Protein AF-A0A8S0S4N7-F1 (afdb_monomer_lite)

Structure (mmCIF, N/CA/C/O backbone):
data_AF-A0A8S0S4N7-F1
#
_entry.id   AF-A0A8S0S4N7-F1
#
loop_
_atom_site.group_PDB
_atom_site.id
_atom_site.type_symbol
_atom_site.label_atom_id
_atom_site.label_alt_id
_atom_site.label_comp_id
_atom_site.label_asym_id
_atom_site.label_entity_id
_atom_site.label_seq_id
_atom_site.pdbx_PDB_ins_code
_atom_site.Cartn_x
_atom_site.Cartn_y
_atom_site.Cartn_z
_atom_site.occupancy
_atom_site.B_iso_or_equiv
_atom_site.auth_seq_id
_atom_site.auth_comp_id
_atom_site.auth_asym_id
_atom_site.auth_atom_id
_atom_site.pdbx_PDB_model_num
ATOM 1 N N . MET A 1 1 ? -12.344 -18.007 -0.922 1.00 34.38 1 MET A N 1
ATOM 2 C CA . MET A 1 1 ? -11.172 -18.911 -0.906 1.00 34.38 1 MET A CA 1
ATOM 3 C C . MET A 1 1 ? -10.014 -18.093 -0.380 1.00 34.38 1 MET A C 1
ATOM 5 O O . MET A 1 1 ? -9.249 -17.516 -1.137 1.00 34.38 1 MET A O 1
ATOM 9 N N . GLU A 1 2 ? -10.026 -17.959 0.938 1.00 41.19 2 GLU A N 1
ATOM 10 C CA . GLU A 1 2 ? -9.124 -17.162 1.759 1.00 41.19 2 GLU A CA 1
ATOM 11 C C . GLU A 1 2 ? -8.079 -18.118 2.315 1.00 41.19 2 GLU A C 1
ATOM 13 O O . GLU A 1 2 ? -8.466 -19.128 2.896 1.00 41.19 2 GLU A O 1
ATOM 18 N N . GLN A 1 3 ? -6.795 -17.846 2.093 1.00 40.72 3 GLN A N 1
ATOM 19 C CA . GLN A 1 3 ? -5.666 -18.427 2.833 1.00 40.72 3 GLN A CA 1
ATOM 20 C C . GLN A 1 3 ? -4.375 -17.888 2.211 1.00 40.72 3 GLN A C 1
ATOM 22 O O . GLN A 1 3 ? -3.713 -18.590 1.451 1.00 40.72 3 GLN A O 1
ATOM 27 N N . GLN A 1 4 ? -4.025 -16.624 2.472 1.00 37.53 4 GLN A N 1
ATOM 28 C CA . GLN A 1 4 ? -2.649 -16.174 2.211 1.00 37.53 4 GLN A CA 1
ATOM 29 C C . GLN A 1 4 ? -2.152 -14.967 3.013 1.00 37.53 4 GLN A C 1
ATOM 31 O O . GLN A 1 4 ? -1.003 -14.579 2.839 1.00 37.53 4 GLN A O 1
ATOM 36 N N . ILE A 1 5 ? -2.922 -14.438 3.968 1.00 43.25 5 ILE A N 1
ATOM 37 C CA . ILE A 1 5 ? -2.406 -13.411 4.883 1.00 43.25 5 ILE A CA 1
ATOM 38 C C . ILE A 1 5 ? -1.645 -14.122 6.011 1.00 43.25 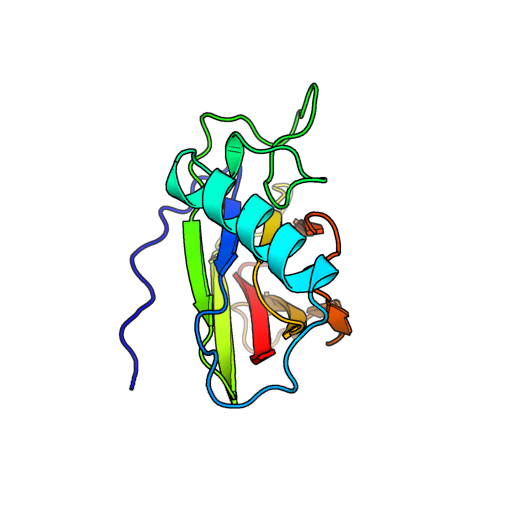5 ILE A C 1
ATOM 40 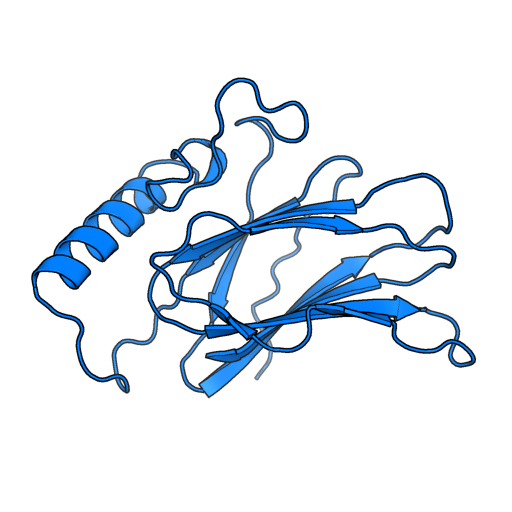O O . ILE A 1 5 ? -2.157 -14.362 7.104 1.00 43.25 5 ILE A O 1
ATOM 44 N N . GLN A 1 6 ? -0.424 -14.562 5.697 1.00 41.16 6 GLN A N 1
ATOM 45 C CA . GLN A 1 6 ? 0.568 -14.930 6.702 1.00 41.16 6 GLN A CA 1
ATOM 46 C C . GLN A 1 6 ? 0.771 -13.719 7.621 1.00 41.16 6 GLN A C 1
ATOM 48 O O . GLN A 1 6 ? 0.871 -12.596 7.140 1.00 41.16 6 GLN A O 1
ATOM 53 N N . LYS A 1 7 ? 0.792 -13.954 8.938 1.00 41.03 7 LYS A N 1
ATOM 54 C CA . LYS A 1 7 ? 1.059 -12.955 9.984 1.00 41.03 7 LYS A CA 1
ATOM 55 C C . LYS A 1 7 ? 2.227 -12.038 9.591 1.00 41.03 7 LYS A C 1
ATOM 57 O O . LYS A 1 7 ? 3.379 -12.443 9.726 1.00 41.03 7 LYS A O 1
ATOM 62 N N . LEU A 1 8 ? 1.928 -10.812 9.166 1.00 51.84 8 LEU A N 1
ATOM 63 C CA . LEU A 1 8 ? 2.902 -9.728 9.178 1.00 51.84 8 LEU A CA 1
ATOM 64 C C . LEU A 1 8 ? 3.084 -9.283 10.639 1.00 51.84 8 LEU A C 1
ATOM 66 O O . LEU A 1 8 ? 2.103 -9.013 11.334 1.00 51.84 8 LEU A O 1
ATOM 70 N N . ASP A 1 9 ? 4.325 -9.251 11.125 1.00 44.69 9 ASP A N 1
ATOM 71 C CA . ASP A 1 9 ? 4.654 -8.743 12.462 1.00 44.69 9 ASP A CA 1
ATOM 72 C C . ASP A 1 9 ? 4.789 -7.214 12.397 1.00 44.69 9 ASP A C 1
ATOM 74 O O . ASP A 1 9 ? 5.817 -6.671 11.989 1.00 44.69 9 ASP A O 1
ATOM 78 N N . PHE A 1 10 ? 3.706 -6.510 12.729 1.00 50.91 10 PHE A N 1
ATOM 79 C CA . PHE A 1 10 ? 3.624 -5.054 12.631 1.00 50.91 10 PHE A CA 1
ATOM 80 C C . PHE A 1 10 ? 4.348 -4.386 13.806 1.00 50.91 10 PHE A C 1
ATOM 82 O O . PHE A 1 10 ? 3.771 -4.154 14.872 1.00 50.91 10 PHE A O 1
ATOM 89 N N . LYS A 1 11 ? 5.627 -4.043 13.619 1.00 48.66 11 LYS A N 1
ATOM 90 C CA . LYS A 1 11 ? 6.381 -3.268 14.612 1.00 48.66 11 LYS A CA 1
ATOM 91 C C . LYS A 1 11 ? 6.109 -1.761 14.489 1.00 48.66 11 LYS A C 1
ATOM 93 O O . LYS A 1 11 ? 5.905 -1.255 13.390 1.00 48.66 11 LYS A O 1
ATOM 98 N N . PRO A 1 12 ? 6.188 -1.003 15.601 1.00 38.69 12 PRO A N 1
ATOM 99 C CA . PRO A 1 12 ? 5.969 0.447 15.675 1.00 38.69 12 PRO A CA 1
ATOM 100 C C . PRO A 1 12 ? 6.737 1.390 14.732 1.00 38.69 12 PRO A C 1
ATOM 102 O O . PRO A 1 12 ? 6.563 2.594 14.910 1.00 38.69 12 PRO A O 1
ATOM 105 N N . ARG A 1 13 ? 7.633 0.912 13.859 1.00 38.16 13 ARG A N 1
ATOM 106 C CA . ARG A 1 13 ? 8.668 1.750 13.229 1.00 38.16 13 ARG A CA 1
ATOM 107 C C . ARG A 1 13 ? 9.004 1.456 11.762 1.00 38.16 13 ARG A C 1
ATOM 109 O O . ARG A 1 13 ? 10.007 1.959 11.287 1.00 38.16 13 ARG A O 1
ATOM 116 N N . GLY A 1 14 ? 8.169 0.707 11.050 1.00 42.69 14 GLY A N 1
ATOM 117 C CA . GLY A 1 14 ? 8.296 0.599 9.597 1.00 42.69 14 GLY A CA 1
ATOM 118 C C . GLY A 1 14 ? 7.616 -0.643 9.047 1.00 42.69 14 GLY A C 1
ATOM 119 O O . GLY A 1 14 ? 7.797 -1.738 9.578 1.00 42.69 14 GLY A O 1
ATOM 120 N N . ILE A 1 15 ? 6.828 -0.467 7.987 1.00 44.28 15 ILE A N 1
ATOM 121 C CA . ILE A 1 15 ? 6.348 -1.563 7.146 1.00 44.28 15 ILE A CA 1
ATOM 122 C C . ILE A 1 15 ? 6.907 -1.361 5.739 1.00 44.28 15 ILE A C 1
ATOM 124 O O . ILE A 1 15 ? 6.528 -0.433 5.025 1.00 44.28 15 ILE A O 1
ATOM 128 N N . SER A 1 16 ? 7.807 -2.249 5.339 1.00 48.66 16 SER A N 1
ATOM 129 C CA . SER A 1 16 ? 8.245 -2.422 3.959 1.00 48.66 16 SER A CA 1
ATOM 130 C C . SER A 1 16 ? 7.413 -3.549 3.334 1.00 48.66 16 SER A C 1
ATOM 132 O O . SER A 1 16 ? 7.256 -4.628 3.912 1.00 48.66 16 SER A O 1
ATOM 134 N N . THR A 1 17 ? 6.790 -3.317 2.177 1.00 54.59 17 THR A N 1
ATOM 135 C CA . THR A 1 17 ? 5.973 -4.341 1.504 1.00 54.59 17 THR A CA 1
ATOM 136 C C . THR A 1 17 ? 6.272 -4.425 0.011 1.00 54.59 17 THR A C 1
ATOM 138 O O . THR A 1 17 ? 6.128 -3.465 -0.743 1.00 54.59 17 THR A O 1
ATOM 141 N N . LEU A 1 18 ? 6.661 -5.616 -0.426 1.00 51.66 18 LEU A N 1
ATOM 142 C CA . LEU A 1 18 ? 6.775 -6.011 -1.819 1.00 51.66 18 LEU A CA 1
ATOM 143 C C . LEU A 1 18 ? 5.462 -6.619 -2.303 1.00 51.66 18 LEU A C 1
ATOM 145 O O . LEU A 1 18 ? 4.893 -7.502 -1.664 1.00 51.66 18 LEU A O 1
ATOM 149 N N . PHE A 1 19 ? 5.055 -6.237 -3.507 1.00 57.38 19 PHE A N 1
ATOM 150 C CA . PHE A 1 19 ? 3.996 -6.913 -4.239 1.00 57.38 19 PHE A CA 1
ATOM 151 C C . PHE A 1 19 ? 4.544 -7.571 -5.489 1.00 57.38 19 PHE A C 1
ATOM 153 O O . PHE A 1 19 ? 5.106 -6.898 -6.355 1.00 57.38 19 PHE A O 1
ATOM 160 N N . GLN A 1 20 ? 4.326 -8.876 -5.612 1.00 49.28 20 GLN A N 1
ATOM 161 C CA . GLN A 1 20 ? 4.671 -9.632 -6.804 1.00 49.28 20 GLN A CA 1
ATOM 162 C C . GLN A 1 20 ? 3.410 -10.153 -7.490 1.00 49.28 20 GLN A C 1
ATOM 164 O O . GLN A 1 20 ? 2.659 -10.953 -6.950 1.00 49.28 20 GLN A O 1
ATOM 169 N N . ASN A 1 21 ? 3.168 -9.759 -8.732 1.00 47.31 21 ASN A N 1
ATOM 170 C CA . ASN A 1 21 ? 2.105 -10.371 -9.523 1.00 47.31 21 ASN A CA 1
ATOM 171 C C . ASN A 1 21 ? 2.631 -11.639 -10.212 1.00 47.31 21 ASN A C 1
ATOM 173 O O . ASN A 1 21 ? 3.628 -11.579 -10.934 1.00 47.31 21 ASN A O 1
ATOM 177 N N . LYS A 1 22 ? 1.979 -12.789 -9.995 1.00 41.91 22 LYS A N 1
ATOM 178 C CA . LYS A 1 22 ? 2.439 -14.090 -10.521 1.00 41.91 22 LYS A CA 1
ATOM 179 C C . LYS A 1 22 ? 1.526 -14.700 -11.588 1.00 41.91 22 LYS A C 1
ATOM 181 O O . LYS A 1 22 ? 1.802 -15.807 -12.050 1.00 41.91 22 LYS A O 1
ATOM 186 N N . ASP A 1 23 ? 0.465 -14.021 -12.021 1.00 44.16 23 ASP A N 1
ATOM 187 C CA . ASP A 1 23 ? -0.403 -14.581 -13.062 1.00 44.16 23 ASP A CA 1
ATOM 188 C C . ASP A 1 23 ? -0.023 -14.073 -14.462 1.00 44.16 23 ASP A C 1
ATOM 190 O O . ASP A 1 23 ? -0.170 -12.899 -14.791 1.00 44.16 23 ASP A O 1
ATOM 194 N N . LEU A 1 24 ? 0.507 -14.981 -15.284 1.00 48.97 24 LEU A N 1
ATOM 195 C CA . LEU A 1 24 ? 0.971 -14.734 -16.656 1.00 48.97 24 LEU A CA 1
ATOM 196 C C . LEU A 1 24 ? -0.076 -15.097 -17.723 1.00 48.97 24 LEU A C 1
ATOM 198 O O . LEU A 1 24 ? 0.215 -14.986 -18.912 1.00 48.97 24 LEU A O 1
ATOM 202 N N . LYS A 1 25 ? -1.261 -15.598 -17.343 1.00 45.56 25 LYS A N 1
ATOM 203 C CA . LYS A 1 25 ? -2.142 -16.283 -18.305 1.00 45.56 25 LYS A CA 1
ATOM 204 C C . LYS A 1 25 ? -3.106 -15.380 -19.082 1.00 45.56 25 LYS A C 1
ATOM 206 O O . LYS A 1 25 ? -3.620 -15.842 -20.093 1.00 45.56 25 LYS A O 1
ATOM 211 N N . ASN A 1 26 ? -3.335 -14.129 -18.665 1.00 44.62 26 ASN A N 1
ATOM 212 C CA . ASN A 1 26 ? -4.455 -13.314 -19.174 1.00 44.62 26 ASN A CA 1
ATOM 213 C C . ASN A 1 26 ? -4.125 -11.861 -19.578 1.00 44.62 26 ASN A C 1
ATOM 215 O O . ASN A 1 26 ? -5.042 -11.053 -19.721 1.00 44.62 26 ASN A O 1
ATOM 219 N N . THR A 1 27 ? -2.861 -11.493 -19.795 1.00 43.69 27 THR A N 1
ATOM 220 C CA . THR A 1 27 ? -2.485 -10.103 -20.126 1.00 43.69 27 THR A CA 1
ATOM 221 C C . THR A 1 27 ? -1.737 -9.996 -21.464 1.00 43.69 27 THR A C 1
ATOM 223 O O . THR A 1 27 ? -0.968 -10.896 -21.812 1.00 43.69 27 THR A O 1
ATOM 226 N N . PRO A 1 28 ? -1.945 -8.914 -22.250 1.00 49.88 28 PRO A N 1
ATOM 227 C CA . PRO A 1 28 ? -1.157 -8.650 -23.452 1.00 49.88 28 PRO A CA 1
ATOM 228 C C . PRO A 1 28 ? 0.333 -8.614 -23.094 1.00 49.88 28 PRO A C 1
ATOM 230 O O . PRO A 1 28 ? 0.753 -7.821 -22.251 1.00 49.88 28 PRO A O 1
ATOM 233 N N . GLY A 1 29 ? 1.113 -9.517 -23.691 1.00 51.81 29 GLY A N 1
ATOM 234 C CA . GLY A 1 29 ? 2.513 -9.733 -23.330 1.00 51.81 29 GLY A CA 1
ATOM 235 C C . GLY A 1 29 ? 3.370 -8.470 -23.503 1.00 51.81 29 GLY A C 1
ATOM 236 O O . GLY A 1 29 ? 3.194 -7.745 -24.485 1.00 51.81 29 GLY A O 1
ATOM 237 N N . PRO A 1 30 ? 4.305 -8.200 -22.577 1.00 60.44 30 PRO A N 1
ATOM 238 C CA . PRO A 1 30 ? 5.099 -6.983 -22.588 1.00 60.44 30 PRO A CA 1
ATOM 239 C C . PRO A 1 30 ? 6.175 -7.059 -23.687 1.00 60.44 30 PRO A C 1
ATOM 241 O O . PRO A 1 30 ? 6.485 -8.138 -24.206 1.00 60.44 30 PRO A O 1
ATOM 244 N N . SER A 1 31 ? 6.770 -5.925 -24.073 1.00 65.31 31 SER A N 1
ATOM 245 C CA . SER A 1 31 ? 7.829 -5.934 -25.090 1.00 65.31 31 SER A CA 1
ATOM 246 C C . SER A 1 31 ? 9.065 -6.713 -24.603 1.00 65.31 31 SER A C 1
ATOM 248 O O . SER A 1 31 ? 9.274 -6.905 -23.406 1.00 65.31 31 SER A O 1
ATOM 250 N N . ARG A 1 32 ? 9.959 -7.142 -25.509 1.00 64.50 32 ARG A N 1
ATOM 251 C CA . ARG A 1 32 ? 11.210 -7.834 -25.110 1.00 64.50 32 ARG A CA 1
ATOM 252 C C . ARG A 1 32 ? 12.044 -7.040 -24.093 1.00 64.50 32 ARG A C 1
ATOM 254 O O . ARG A 1 32 ? 12.703 -7.646 -23.253 1.00 64.50 32 ARG A O 1
ATOM 261 N N . LYS A 1 33 ? 12.027 -5.706 -24.177 1.00 63.91 33 LYS A N 1
ATOM 262 C CA . LYS A 1 33 ? 12.756 -4.819 -23.255 1.00 63.91 33 LYS A CA 1
ATOM 263 C C . LYS A 1 33 ? 12.119 -4.818 -21.867 1.00 63.91 33 LYS A C 1
ATOM 265 O O . LYS A 1 33 ? 12.826 -4.908 -20.868 1.00 63.91 33 LYS A O 1
ATOM 270 N N . ASP A 1 34 ? 10.794 -4.799 -21.828 1.00 66.56 34 ASP A N 1
ATOM 271 C CA . ASP A 1 34 ? 10.020 -4.876 -20.594 1.00 66.56 34 ASP A CA 1
ATOM 272 C C . ASP A 1 34 ? 10.229 -6.223 -19.894 1.00 66.56 34 ASP A C 1
ATOM 274 O O . ASP A 1 34 ? 10.456 -6.259 -18.689 1.00 66.56 34 ASP A O 1
ATOM 278 N N . LEU A 1 35 ? 10.268 -7.327 -20.651 1.00 68.75 35 LEU A N 1
ATOM 279 C CA . LEU A 1 35 ? 10.548 -8.657 -20.106 1.00 68.75 35 LEU A CA 1
ATOM 280 C C . LEU A 1 35 ? 11.948 -8.743 -19.483 1.00 68.75 35 LEU A C 1
ATOM 282 O O . LEU A 1 35 ? 12.102 -9.294 -18.395 1.00 68.75 35 LEU A O 1
ATOM 286 N N . GLN A 1 36 ? 12.970 -8.182 -20.137 1.00 67.50 36 GLN A N 1
ATOM 287 C CA . GLN A 1 36 ? 14.325 -8.132 -19.576 1.00 67.50 36 GLN A CA 1
ATOM 288 C C . GLN A 1 36 ? 14.380 -7.297 -18.293 1.00 67.50 36 GLN A C 1
ATOM 290 O O . GLN A 1 36 ? 15.015 -7.711 -17.324 1.00 67.50 36 GLN A O 1
ATOM 295 N N . LEU A 1 37 ? 13.697 -6.149 -18.260 1.00 71.00 37 LEU A N 1
ATOM 296 C CA . LEU A 1 37 ? 13.654 -5.289 -17.080 1.00 71.00 37 LEU A CA 1
ATOM 297 C C . LEU A 1 37 ? 12.913 -5.963 -15.919 1.00 71.00 37 LEU A C 1
ATOM 299 O O . LEU A 1 37 ? 13.443 -5.993 -14.810 1.00 71.00 37 LEU A O 1
ATOM 303 N N . ALA A 1 38 ? 11.744 -6.550 -16.177 1.00 68.50 38 ALA A N 1
ATOM 304 C CA . ALA A 1 38 ? 10.974 -7.304 -15.191 1.00 68.50 38 ALA A CA 1
ATOM 305 C C . ALA A 1 38 ? 11.777 -8.493 -14.649 1.00 68.50 38 ALA A C 1
ATOM 307 O O . ALA A 1 38 ? 11.836 -8.693 -13.439 1.00 68.50 38 ALA A O 1
ATOM 308 N N . THR A 1 39 ? 12.479 -9.219 -15.526 1.00 69.69 39 THR A N 1
ATOM 309 C CA . THR A 1 39 ? 13.381 -10.309 -15.125 1.00 69.69 39 THR A CA 1
ATOM 310 C C . THR A 1 39 ? 14.510 -9.784 -14.242 1.00 69.69 39 THR A C 1
ATOM 312 O O . THR A 1 39 ? 14.790 -10.376 -13.209 1.00 69.69 39 THR A O 1
ATOM 315 N N . ARG A 1 40 ? 15.133 -8.647 -14.583 1.00 69.56 40 ARG A N 1
ATOM 316 C CA . ARG A 1 40 ? 16.212 -8.057 -13.773 1.00 69.56 40 ARG A CA 1
ATOM 317 C C . ARG A 1 40 ? 15.727 -7.627 -12.385 1.00 69.56 40 ARG A C 1
ATOM 319 O O . ARG A 1 40 ? 16.431 -7.878 -11.412 1.00 69.56 40 ARG A O 1
ATOM 326 N N . ARG A 1 41 ? 14.540 -7.008 -12.297 1.00 7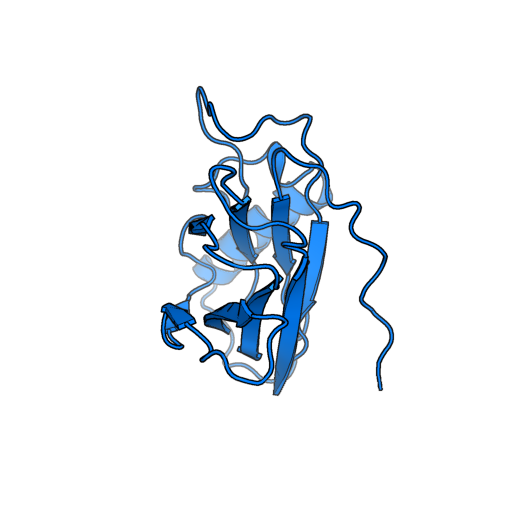4.50 41 ARG A N 1
ATOM 327 C CA . ARG A 1 41 ? 13.905 -6.638 -11.019 1.00 74.50 41 ARG A CA 1
ATOM 328 C C . ARG A 1 41 ? 13.587 -7.896 -10.195 1.00 74.50 41 ARG A C 1
ATOM 330 O O . ARG A 1 41 ? 14.001 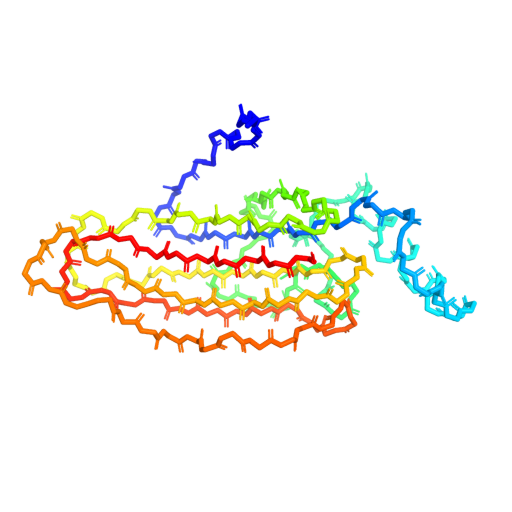-7.989 -9.048 1.00 74.50 41 ARG A O 1
ATOM 337 N N . ALA A 1 42 ? 12.957 -8.901 -10.806 1.00 69.31 42 ALA A N 1
ATOM 338 C CA . ALA A 1 42 ? 12.588 -10.152 -10.139 1.00 69.31 42 ALA A CA 1
ATOM 339 C C . ALA A 1 42 ? 13.799 -10.982 -9.678 1.00 69.31 42 ALA A C 1
ATOM 341 O O . ALA A 1 42 ? 13.771 -11.550 -8.594 1.00 69.31 42 ALA A O 1
ATOM 342 N N . VAL A 1 43 ? 14.876 -11.038 -10.467 1.00 68.31 43 VAL A N 1
ATOM 343 C CA . VAL A 1 43 ? 16.115 -11.736 -10.088 1.00 68.31 43 VAL A CA 1
ATOM 344 C C . VAL A 1 43 ? 16.734 -11.095 -8.854 1.00 68.31 43 VAL A C 1
ATOM 346 O O . VAL A 1 43 ? 17.094 -11.819 -7.935 1.00 68.31 43 VAL A O 1
ATOM 349 N N . GLY A 1 44 ? 16.812 -9.762 -8.787 1.00 67.25 44 GLY A N 1
ATOM 350 C CA . GLY A 1 44 ? 17.332 -9.086 -7.595 1.00 67.25 44 GLY A CA 1
ATOM 351 C C . GLY A 1 44 ? 16.606 -9.531 -6.324 1.00 67.25 44 GLY A C 1
ATOM 352 O O . GLY A 1 44 ? 17.256 -9.850 -5.337 1.00 67.25 44 GLY A O 1
ATOM 353 N N . ILE A 1 45 ? 15.278 -9.623 -6.402 1.00 69.38 45 ILE A N 1
ATOM 354 C CA . ILE A 1 45 ? 14.380 -9.982 -5.293 1.00 69.38 45 ILE A CA 1
ATOM 355 C C . ILE A 1 45 ? 14.504 -11.450 -4.888 1.00 69.38 45 ILE A C 1
ATOM 357 O O . ILE A 1 45 ? 14.388 -11.794 -3.720 1.00 69.38 45 ILE A O 1
ATOM 361 N N . LEU A 1 46 ? 14.740 -12.336 -5.854 1.00 67.81 46 LEU A N 1
ATOM 362 C CA . LEU A 1 46 ? 14.897 -13.763 -5.576 1.00 67.81 46 LEU A CA 1
ATOM 363 C C . LEU A 1 46 ? 16.187 -14.076 -4.809 1.00 67.81 46 LEU A C 1
ATOM 365 O O . LEU A 1 46 ? 16.234 -15.077 -4.098 1.00 67.81 46 LEU A O 1
ATOM 369 N N . TYR A 1 47 ? 17.232 -13.263 -4.985 1.00 64.88 47 TYR A N 1
ATOM 370 C CA . TYR A 1 47 ? 18.540 -13.496 -4.366 1.00 64.88 47 TYR A CA 1
ATOM 371 C C . TYR A 1 47 ? 18.794 -12.625 -3.133 1.00 64.88 47 TYR A C 1
ATOM 373 O O . TYR A 1 47 ? 19.489 -13.078 -2.226 1.00 64.88 47 TYR A O 1
ATOM 381 N N . ASN A 1 48 ? 18.219 -11.421 -3.082 1.00 73.38 48 ASN A N 1
ATOM 382 C CA . ASN A 1 48 ? 18.384 -10.462 -1.992 1.00 73.38 48 ASN A CA 1
ATOM 383 C C . ASN A 1 48 ? 17.008 -9.996 -1.493 1.00 73.38 48 ASN A C 1
ATOM 385 O O . ASN A 1 48 ? 16.070 -9.890 -2.283 1.00 73.38 48 ASN A O 1
ATOM 389 N N . GLY A 1 49 ? 16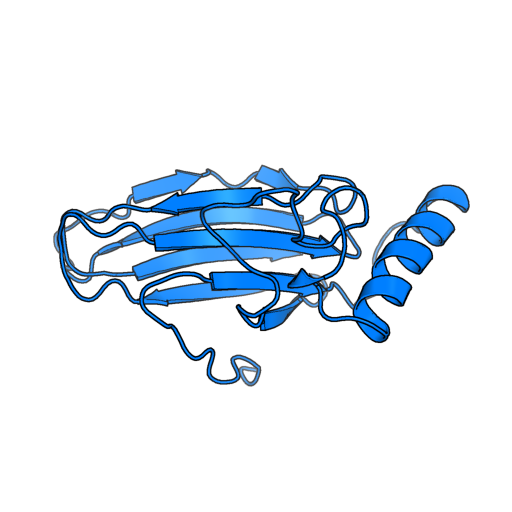.895 -9.641 -0.209 1.00 79.31 49 GLY A N 1
ATOM 390 C CA . GLY A 1 49 ? 15.692 -8.981 0.310 1.00 79.31 49 GLY A CA 1
ATOM 391 C C . GLY A 1 49 ? 15.397 -7.684 -0.454 1.00 79.31 49 GLY A C 1
ATOM 392 O O . GLY A 1 49 ? 16.316 -6.983 -0.892 1.00 79.31 49 GLY A O 1
ATOM 393 N N . VAL A 1 50 ? 14.121 -7.337 -0.639 1.00 82.62 50 VAL A N 1
ATOM 394 C CA . VAL A 1 50 ? 13.742 -6.109 -1.370 1.00 82.62 50 VAL A CA 1
ATOM 395 C C . VAL A 1 50 ? 14.269 -4.841 -0.719 1.00 82.62 50 VAL A C 1
ATOM 397 O O . VAL A 1 50 ? 14.550 -3.864 -1.413 1.00 82.62 50 VAL A O 1
ATOM 400 N N . GLU A 1 51 ? 14.440 -4.866 0.595 1.00 84.62 51 GLU A N 1
ATOM 401 C CA . GLU A 1 51 ? 15.047 -3.828 1.413 1.00 84.62 51 GLU A CA 1
ATOM 402 C C . GLU A 1 51 ? 16.515 -3.563 1.049 1.00 84.62 51 GLU A C 1
ATOM 404 O O . GLU A 1 51 ? 17.018 -2.471 1.302 1.00 84.62 51 GLU A O 1
ATOM 409 N N . GLU A 1 52 ? 17.197 -4.505 0.389 1.00 85.88 52 GLU A N 1
ATOM 410 C CA . GLU A 1 52 ? 18.585 -4.353 -0.057 1.00 85.88 52 GLU A CA 1
ATOM 411 C C . GLU A 1 52 ? 18.718 -3.857 -1.501 1.00 85.88 52 GLU A C 1
ATOM 413 O O . GLU A 1 52 ? 19.806 -3.455 -1.927 1.00 85.88 52 GLU A O 1
ATOM 418 N N . ILE A 1 53 ? 17.632 -3.864 -2.272 1.00 86.19 53 ILE A N 1
ATOM 419 C CA . ILE A 1 53 ? 17.647 -3.522 -3.695 1.00 86.19 53 ILE A CA 1
ATOM 420 C C . ILE A 1 53 ? 17.299 -2.038 -3.864 1.00 86.19 53 ILE A C 1
ATOM 422 O O . ILE A 1 53 ? 16.322 -1.577 -3.277 1.00 86.19 53 ILE A O 1
ATOM 426 N N . PRO A 1 54 ? 18.042 -1.265 -4.677 1.00 88.00 54 PRO A N 1
ATOM 427 C CA . PRO A 1 54 ? 17.707 0.132 -4.935 1.00 88.00 54 PRO A CA 1
ATOM 428 C C . PRO A 1 54 ? 16.294 0.328 -5.497 1.00 88.00 54 PRO A C 1
ATOM 430 O O . PRO A 1 54 ? 15.841 -0.459 -6.332 1.00 88.00 54 PRO A O 1
ATOM 433 N N . VAL A 1 55 ? 15.635 1.428 -5.123 1.00 87.88 55 VAL A N 1
ATOM 434 C CA . VAL A 1 55 ? 14.267 1.754 -5.581 1.00 87.88 55 VAL A CA 1
ATOM 435 C C . VAL A 1 55 ? 14.103 1.752 -7.105 1.00 87.88 55 VAL A C 1
ATOM 437 O O . VAL A 1 55 ? 13.177 1.136 -7.626 1.00 87.88 55 VAL A O 1
ATOM 440 N N . HIS A 1 56 ? 15.076 2.292 -7.844 1.00 83.81 56 HIS A N 1
ATOM 441 C CA . HIS A 1 56 ? 15.071 2.316 -9.315 1.00 83.81 56 HIS A CA 1
ATOM 442 C C . HIS A 1 56 ? 15.202 0.917 -9.957 1.00 83.81 56 HIS A C 1
ATOM 444 O O . HIS A 1 56 ? 14.946 0.708 -11.152 1.00 83.81 56 HIS A O 1
ATOM 450 N N . HIS A 1 57 ? 15.586 -0.078 -9.157 1.00 80.94 57 HIS A N 1
ATOM 451 C CA . HIS A 1 57 ? 15.660 -1.487 -9.522 1.00 80.94 57 HIS A CA 1
ATOM 452 C C . HIS A 1 57 ? 14.495 -2.318 -8.963 1.00 80.94 57 HIS A C 1
ATOM 454 O O . HIS A 1 57 ? 14.553 -3.543 -9.024 1.00 80.94 57 HIS A O 1
ATOM 460 N N . GLY A 1 58 ? 13.414 -1.677 -8.506 1.00 80.25 58 GLY A N 1
ATOM 461 C CA . GLY A 1 58 ? 12.214 -2.356 -8.009 1.00 80.25 58 GLY A CA 1
ATOM 462 C C . GLY A 1 58 ? 12.307 -2.816 -6.554 1.00 80.25 58 GLY A C 1
ATOM 463 O O . GLY A 1 58 ? 11.447 -3.575 -6.115 1.00 80.25 58 GLY A O 1
ATOM 464 N N . GLY A 1 59 ? 13.329 -2.379 -5.817 1.00 85.81 59 GLY A N 1
ATOM 465 C CA . GLY A 1 59 ? 13.447 -2.610 -4.379 1.00 85.81 59 GLY A CA 1
ATOM 466 C C . GLY A 1 59 ? 12.968 -1.436 -3.532 1.00 85.81 59 GLY A C 1
ATOM 467 O O . GLY A 1 59 ? 12.246 -0.562 -4.007 1.00 85.81 59 GLY A O 1
ATOM 468 N N . LEU A 1 60 ? 13.391 -1.415 -2.270 1.00 87.62 60 LEU A N 1
ATOM 469 C CA . LEU A 1 60 ? 13.020 -0.402 -1.277 1.00 87.62 60 LEU A CA 1
ATOM 470 C C . LEU A 1 60 ? 14.227 0.392 -0.748 1.00 87.62 60 LEU A C 1
ATOM 472 O O . LEU A 1 60 ? 14.055 1.410 -0.077 1.00 87.62 60 LEU A O 1
ATOM 476 N N . ARG A 1 61 ? 15.458 -0.009 -1.091 1.00 88.31 61 ARG A N 1
ATOM 477 C CA . ARG A 1 61 ? 16.679 0.638 -0.601 1.00 88.31 61 ARG A CA 1
ATOM 478 C C . ARG A 1 61 ? 16.835 2.048 -1.162 1.00 88.31 61 ARG A C 1
ATOM 480 O O . ARG A 1 61 ? 16.935 2.240 -2.379 1.00 88.31 61 ARG A O 1
ATOM 487 N N . ARG A 1 62 ? 16.977 3.019 -0.263 1.00 89.88 62 ARG A N 1
ATOM 488 C CA . ARG A 1 62 ? 17.408 4.393 -0.557 1.00 89.88 62 ARG A CA 1
ATOM 489 C C . ARG A 1 62 ? 18.730 4.680 0.150 1.00 89.88 62 ARG A C 1
ATOM 491 O O . ARG A 1 62 ? 19.073 4.039 1.142 1.00 89.88 62 ARG A O 1
ATOM 498 N N . GLU A 1 63 ? 19.504 5.612 -0.391 1.00 87.81 63 GLU A N 1
ATOM 499 C CA . GLU A 1 63 ? 20.724 6.075 0.274 1.00 87.81 63 GLU A CA 1
ATOM 500 C C . GLU A 1 63 ? 20.357 6.983 1.452 1.00 87.81 63 GLU A C 1
ATOM 502 O O . GLU A 1 63 ? 19.547 7.893 1.291 1.00 87.81 63 GLU A O 1
ATOM 507 N N . ASN A 1 64 ? 20.973 6.750 2.616 1.00 86.75 64 ASN A N 1
ATOM 508 C CA . ASN A 1 64 ? 20.779 7.538 3.843 1.00 86.75 64 ASN A CA 1
ATOM 509 C C . ASN A 1 64 ? 19.305 7.687 4.263 1.00 86.75 64 ASN A C 1
ATOM 511 O O . ASN A 1 64 ? 18.865 8.775 4.630 1.00 86.75 64 ASN A O 1
ATOM 515 N N . ASP A 1 65 ? 18.551 6.593 4.185 1.00 85.56 65 ASP A N 1
ATOM 516 C CA . ASP A 1 65 ? 17.128 6.569 4.503 1.00 85.56 65 ASP A CA 1
ATOM 517 C C . ASP A 1 65 ? 16.894 6.692 6.025 1.00 85.56 65 ASP A C 1
ATOM 519 O O . ASP A 1 65 ? 17.375 5.842 6.782 1.00 85.56 65 ASP A O 1
ATOM 523 N N . PRO A 1 66 ? 16.217 7.757 6.501 1.00 84.38 66 PRO A N 1
ATOM 524 C CA . PRO A 1 66 ? 15.954 7.950 7.925 1.00 84.38 66 PRO A CA 1
ATOM 525 C C . PRO A 1 66 ? 14.769 7.118 8.431 1.00 84.38 66 PRO A C 1
ATOM 527 O O . PRO A 1 66 ? 14.659 6.910 9.641 1.00 84.38 66 PRO A O 1
ATOM 530 N N . ASP A 1 67 ? 13.899 6.666 7.524 1.00 81.62 67 ASP A N 1
ATOM 531 C CA . ASP A 1 67 ? 12.627 6.026 7.858 1.00 81.62 67 ASP A CA 1
ATOM 532 C C . ASP A 1 67 ? 12.764 4.496 7.867 1.00 81.62 67 ASP A C 1
ATOM 534 O O . ASP A 1 67 ? 12.130 3.824 8.677 1.00 81.62 67 ASP A O 1
ATOM 538 N N . PHE A 1 68 ? 13.613 3.943 6.991 1.00 82.38 68 PHE A N 1
ATOM 539 C CA . PHE A 1 68 ? 13.801 2.498 6.827 1.00 82.38 68 PHE A CA 1
ATOM 540 C C . PHE A 1 68 ? 15.271 2.108 6.680 1.00 82.38 68 PHE A C 1
ATOM 542 O O . PHE A 1 68 ? 16.059 2.795 6.037 1.00 82.38 68 PHE A O 1
ATOM 549 N N . SER A 1 69 ? 15.636 0.944 7.208 1.00 80.00 69 SER A N 1
ATOM 550 C CA . SER A 1 69 ? 16.955 0.332 7.054 1.00 80.00 69 SER A CA 1
ATOM 551 C C . SER A 1 69 ? 16.860 -1.047 6.398 1.00 80.00 69 SER A C 1
ATOM 553 O O . SER A 1 69 ? 15.816 -1.691 6.403 1.00 80.00 69 SER A O 1
ATOM 555 N N . THR A 1 70 ? 17.984 -1.577 5.909 1.00 78.56 70 THR A N 1
ATOM 556 C CA . THR A 1 70 ? 18.047 -2.954 5.375 1.00 78.56 70 THR A CA 1
ATOM 557 C C . THR A 1 70 ? 17.833 -4.036 6.442 1.00 78.56 70 THR A C 1
ATOM 559 O O . THR A 1 70 ? 17.845 -5.219 6.127 1.00 78.56 70 THR A O 1
ATOM 562 N N . LYS A 1 71 ? 17.697 -3.663 7.722 1.00 77.62 71 LYS A N 1
ATOM 563 C CA . LYS A 1 71 ? 17.349 -4.588 8.811 1.00 77.62 71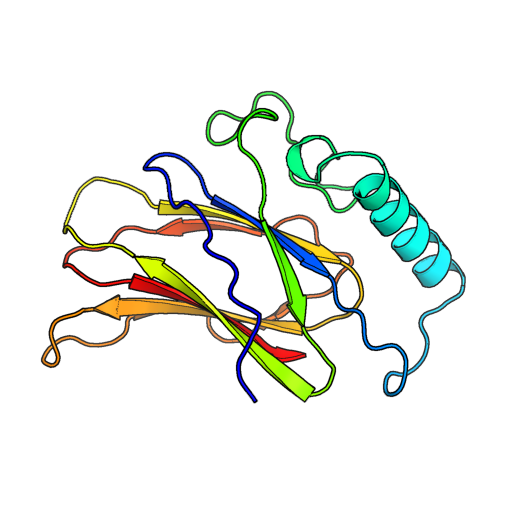 LYS A CA 1
ATOM 564 C C . LYS A 1 71 ? 15.837 -4.700 9.012 1.00 77.62 71 LYS A C 1
ATOM 566 O O . LYS A 1 71 ? 15.394 -5.586 9.743 1.00 77.62 71 LYS A O 1
ATOM 571 N N . ASP A 1 72 ? 15.066 -3.803 8.402 1.00 77.00 72 ASP A N 1
ATOM 572 C CA . ASP A 1 72 ? 13.612 -3.794 8.472 1.00 77.00 72 ASP A CA 1
ATOM 573 C C . ASP A 1 72 ? 13.068 -4.750 7.409 1.00 77.00 72 ASP A C 1
ATOM 575 O O . ASP A 1 72 ? 12.974 -4.420 6.225 1.00 77.00 72 ASP A O 1
ATOM 579 N N . ALA A 1 73 ? 12.764 -5.972 7.849 1.00 72.81 73 ALA A N 1
ATOM 580 C CA . ALA A 1 73 ? 12.301 -7.042 6.979 1.00 72.81 73 ALA A CA 1
ATOM 581 C C . ALA A 1 73 ? 11.027 -6.634 6.232 1.00 72.81 73 ALA A C 1
ATOM 583 O O . ALA A 1 73 ? 10.024 -6.261 6.847 1.00 72.81 73 ALA A O 1
ATOM 584 N N . ALA A 1 74 ? 11.062 -6.760 4.909 1.00 80.31 74 ALA A N 1
ATOM 585 C CA . ALA A 1 74 ? 9.903 -6.517 4.076 1.00 80.31 74 ALA A CA 1
ATOM 586 C C . ALA A 1 74 ? 9.019 -7.756 3.957 1.00 80.31 74 ALA A C 1
ATOM 588 O O . ALA A 1 74 ? 9.484 -8.895 3.991 1.00 80.31 74 ALA A O 1
ATOM 589 N N . SER A 1 75 ? 7.722 -7.531 3.779 1.00 79.25 75 SER A N 1
ATOM 590 C CA . SER A 1 75 ? 6.759 -8.603 3.518 1.00 79.25 75 SER A CA 1
ATOM 591 C C . SER A 1 75 ? 6.414 -8.683 2.039 1.00 79.25 75 SER A C 1
ATOM 593 O O . SER A 1 75 ? 6.258 -7.654 1.391 1.00 79.25 75 SER A O 1
ATOM 595 N N . GLU A 1 76 ? 6.264 -9.894 1.508 1.00 77.81 76 GLU A N 1
ATOM 596 C CA . GLU A 1 76 ? 5.894 -10.130 0.111 1.00 77.81 76 GLU A CA 1
ATOM 597 C C . GLU A 1 76 ? 4.442 -10.600 -0.005 1.00 77.81 76 GLU A C 1
ATOM 599 O O . GLU A 1 76 ? 4.016 -11.517 0.700 1.00 77.81 76 GLU A O 1
ATOM 604 N N . ILE A 1 77 ? 3.687 -10.003 -0.929 1.00 79.25 77 ILE A N 1
ATOM 605 C CA . ILE A 1 77 ? 2.310 -10.398 -1.235 1.00 79.25 77 ILE A CA 1
ATOM 606 C C . ILE A 1 77 ? 2.151 -10.659 -2.726 1.00 79.25 77 ILE A C 1
ATOM 608 O O . ILE A 1 77 ? 2.557 -9.858 -3.569 1.00 79.25 77 ILE A O 1
ATOM 612 N N . THR A 1 78 ? 1.502 -11.779 -3.049 1.00 77.44 78 THR A N 1
ATOM 613 C CA . THR A 1 78 ? 1.163 -12.132 -4.427 1.00 77.44 78 THR A CA 1
ATOM 614 C C . THR A 1 78 ? -0.295 -11.840 -4.751 1.00 77.44 78 THR A C 1
ATOM 616 O O . THR A 1 78 ? -1.186 -12.427 -4.146 1.00 77.44 78 THR A O 1
ATOM 619 N N . VAL A 1 79 ? -0.542 -11.012 -5.772 1.00 78.56 79 VAL A N 1
ATOM 620 C CA . VAL A 1 79 ? -1.897 -10.704 -6.269 1.00 78.56 79 VAL A CA 1
ATOM 621 C C . VAL A 1 79 ? -2.156 -11.475 -7.565 1.00 78.56 79 VAL A C 1
ATOM 623 O O . VAL A 1 79 ? -1.422 -11.326 -8.542 1.00 78.56 79 VAL A O 1
ATOM 626 N N . LYS A 1 80 ? -3.189 -12.325 -7.585 1.00 77.88 80 LYS A N 1
ATOM 627 C CA . LYS A 1 80 ? -3.586 -13.119 -8.771 1.00 77.88 80 LYS A CA 1
ATOM 628 C C . LYS A 1 80 ? -4.388 -12.276 -9.773 1.00 77.88 80 LYS A C 1
ATOM 630 O O . LYS A 1 80 ? -4.870 -11.205 -9.417 1.00 77.88 80 LYS A O 1
ATOM 635 N N . ALA A 1 81 ? -4.534 -12.728 -11.024 1.00 75.81 81 ALA A N 1
ATOM 636 C CA . ALA A 1 81 ? -5.305 -11.989 -12.034 1.00 75.81 81 ALA A CA 1
ATOM 637 C C . ALA A 1 81 ? -6.782 -11.861 -11.655 1.00 75.81 81 ALA A C 1
ATOM 639 O O . ALA A 1 81 ? -7.408 -12.838 -11.241 1.00 75.81 81 ALA A O 1
ATOM 640 N N . GLY A 1 82 ? -7.342 -10.661 -11.824 1.00 77.56 82 GLY A N 1
ATOM 641 C CA . GLY A 1 82 ? -8.737 -10.368 -11.503 1.00 77.56 82 GLY A CA 1
ATOM 642 C C . GLY A 1 82 ? -9.034 -10.337 -10.004 1.00 77.56 82 GLY A C 1
ATOM 643 O O . GLY A 1 82 ? -10.202 -10.229 -9.626 1.00 77.56 82 GLY A O 1
ATOM 644 N N . VAL A 1 83 ? -8.010 -10.455 -9.152 1.00 84.44 83 VAL A N 1
ATOM 645 C CA . VAL A 1 83 ? -8.153 -10.482 -7.696 1.00 84.44 83 VAL A CA 1
ATOM 646 C C . VAL A 1 83 ? -7.834 -9.112 -7.111 1.00 84.44 83 VAL A C 1
ATOM 648 O O . VAL A 1 83 ? -6.925 -8.406 -7.553 1.00 84.44 83 VAL A O 1
ATOM 651 N N . THR A 1 84 ? -8.611 -8.756 -6.093 1.00 87.44 84 THR A N 1
ATOM 652 C CA . THR A 1 84 ? -8.340 -7.628 -5.209 1.00 87.44 84 THR A CA 1
ATOM 653 C C . THR A 1 84 ? -7.773 -8.170 -3.905 1.00 87.44 84 THR A C 1
ATOM 655 O O . THR A 1 84 ? -8.430 -8.974 -3.250 1.00 87.44 84 THR A O 1
ATOM 658 N N . GLU A 1 85 ? -6.587 -7.711 -3.528 1.00 86.38 85 GLU A N 1
ATOM 659 C CA . GLU A 1 85 ? -5.959 -7.982 -2.237 1.00 86.38 85 GLU A CA 1
ATOM 660 C C . GLU A 1 85 ? -5.959 -6.712 -1.381 1.00 86.38 85 GLU A C 1
ATOM 662 O O . GLU A 1 85 ? -5.865 -5.591 -1.894 1.00 86.38 85 GLU A O 1
ATOM 667 N N . THR A 1 86 ? -6.061 -6.888 -0.066 1.00 89.94 86 THR A N 1
ATOM 668 C CA . THR A 1 86 ? -6.069 -5.788 0.903 1.00 89.94 86 THR A CA 1
ATOM 669 C C . THR A 1 86 ? -5.051 -6.033 2.002 1.00 89.94 86 THR A C 1
ATOM 671 O O . THR A 1 86 ? -5.057 -7.092 2.627 1.00 89.94 86 THR A O 1
ATOM 674 N N . ILE A 1 87 ? -4.221 -5.033 2.282 1.00 88.50 87 ILE A N 1
ATOM 675 C CA . ILE A 1 87 ? -3.392 -4.997 3.485 1.00 88.50 87 ILE A CA 1
ATOM 676 C C . ILE A 1 87 ? -4.073 -4.124 4.512 1.00 88.50 87 ILE A C 1
ATOM 678 O O . ILE A 1 87 ? -4.414 -2.978 4.225 1.00 88.50 87 ILE A O 1
ATOM 682 N N . GLU A 1 88 ? -4.200 -4.657 5.717 1.00 90.50 88 GLU A N 1
ATOM 683 C CA . GLU A 1 88 ? -4.687 -3.923 6.870 1.00 90.50 88 GLU A CA 1
ATOM 684 C C . GLU A 1 88 ? -3.547 -3.724 7.860 1.00 90.50 88 GLU A C 1
ATOM 686 O O . GLU A 1 88 ? -2.939 -4.687 8.325 1.00 90.50 88 GLU A O 1
ATOM 691 N N . ILE A 1 89 ? -3.266 -2.467 8.181 1.00 88.44 89 ILE A N 1
ATOM 692 C CA . ILE A 1 89 ? -2.262 -2.083 9.165 1.00 88.44 89 ILE A CA 1
ATOM 693 C C . ILE A 1 89 ? -3.012 -1.534 10.379 1.00 88.44 89 ILE A C 1
ATOM 695 O O . ILE A 1 89 ? -3.616 -0.460 10.277 1.00 88.44 89 ILE A O 1
ATOM 699 N N . PRO A 1 90 ? -3.008 -2.247 11.518 1.00 89.69 90 PRO A N 1
ATOM 700 C CA . PRO A 1 90 ? -3.693 -1.791 12.719 1.00 89.69 90 PRO A CA 1
ATOM 701 C C . PRO A 1 90 ? -3.140 -0.455 13.226 1.00 89.69 90 PRO A C 1
ATOM 703 O O . PRO A 1 90 ? -1.931 -0.284 13.378 1.00 89.69 90 PRO A O 1
ATOM 706 N N . ALA A 1 91 ? -4.043 0.465 13.555 1.00 89.12 91 ALA A N 1
ATOM 707 C CA . ALA A 1 91 ? -3.762 1.748 14.189 1.00 89.12 91 ALA A CA 1
ATOM 708 C C . ALA A 1 91 ? -4.599 1.856 15.482 1.00 89.12 91 ALA A C 1
ATOM 710 O O . ALA A 1 91 ? -5.576 2.600 15.523 1.00 89.12 91 ALA A O 1
ATOM 711 N N . PRO A 1 92 ? -4.286 1.068 16.531 1.00 86.44 92 PRO A N 1
ATOM 712 C CA . PRO A 1 92 ? -5.167 0.898 17.694 1.00 86.44 92 PRO A CA 1
ATOM 713 C C . PRO A 1 92 ? -5.296 2.147 18.576 1.00 86.44 92 PRO A C 1
ATOM 715 O O . PRO A 1 92 ? -6.191 2.211 19.412 1.00 86.44 92 PRO A O 1
ATOM 718 N N . GLU A 1 93 ? -4.414 3.130 18.406 1.00 83.19 93 GLU A N 1
ATOM 719 C CA . GLU A 1 93 ? -4.367 4.342 19.216 1.00 83.19 93 GLU A CA 1
ATOM 720 C C . GLU A 1 93 ? -4.385 5.579 18.319 1.00 83.19 93 GLU A C 1
ATOM 722 O O . GLU A 1 93 ? -3.748 5.614 17.265 1.00 83.19 93 GLU A O 1
ATOM 727 N N . ALA A 1 94 ? -5.100 6.607 18.768 1.00 75.38 94 ALA A N 1
ATOM 728 C CA . ALA A 1 94 ? -5.098 7.926 18.156 1.00 75.38 94 ALA A CA 1
ATOM 729 C C . ALA A 1 94 ? -3.784 8.672 18.444 1.00 75.38 94 ALA A C 1
ATOM 731 O O . ALA A 1 94 ? -3.279 8.616 19.567 1.00 75.38 94 ALA A O 1
ATOM 732 N N . GLY A 1 95 ? -3.291 9.478 17.495 1.00 69.62 95 GLY A N 1
ATOM 733 C CA . GLY A 1 95 ? -2.399 10.592 17.832 1.00 69.62 95 GLY A CA 1
ATOM 734 C C . GLY A 1 95 ? -1.127 10.746 16.996 1.00 69.62 95 GLY A C 1
ATOM 735 O O . GLY A 1 95 ? -1.148 10.734 15.771 1.00 69.62 95 GLY A O 1
ATOM 736 N N . TRP A 1 96 ? -0.017 11.036 17.687 1.00 61.62 96 TRP A N 1
ATOM 737 C CA . TRP A 1 96 ? 1.218 11.639 17.149 1.00 61.62 96 TRP A CA 1
ATOM 738 C C . TRP A 1 96 ? 2.122 10.690 16.359 1.00 61.62 96 TRP A C 1
ATOM 740 O O . TRP A 1 96 ? 3.122 11.129 15.789 1.00 61.62 96 TRP A O 1
ATOM 750 N N . LYS A 1 97 ? 1.811 9.397 16.358 1.00 75.38 97 LYS A N 1
ATOM 751 C CA . LYS A 1 97 ? 2.657 8.382 15.750 1.00 75.38 97 LYS A CA 1
ATOM 752 C C . LYS A 1 97 ? 2.289 8.205 14.281 1.00 75.38 97 LYS A C 1
ATOM 754 O O . LYS A 1 97 ? 1.132 7.950 13.957 1.00 75.38 97 LYS A O 1
ATOM 759 N N . TYR A 1 98 ? 3.287 8.331 13.416 1.00 82.62 98 TYR A N 1
ATOM 760 C CA . TYR A 1 98 ? 3.135 8.043 11.998 1.00 82.62 98 TYR A CA 1
ATOM 761 C C . TYR A 1 98 ? 3.224 6.539 11.746 1.00 82.62 98 TYR A C 1
ATOM 763 O O . TYR A 1 98 ? 3.943 5.813 12.437 1.00 82.62 98 TYR A O 1
ATOM 771 N N . ILE A 1 99 ? 2.453 6.080 10.767 1.00 84.88 99 ILE A N 1
ATOM 772 C CA . ILE A 1 99 ? 2.580 4.751 10.181 1.00 84.88 99 ILE A CA 1
ATOM 773 C C . ILE A 1 99 ? 3.256 4.956 8.835 1.00 84.88 99 ILE A C 1
ATOM 775 O O . ILE A 1 99 ? 2.618 5.423 7.895 1.00 84.88 99 ILE A O 1
ATOM 779 N N . ASP A 1 100 ? 4.540 4.634 8.763 1.00 86.50 100 ASP A N 1
ATOM 780 C CA . ASP A 1 100 ? 5.315 4.738 7.533 1.00 86.50 100 ASP A CA 1
ATOM 781 C C . ASP A 1 100 ? 5.217 3.430 6.749 1.00 86.50 100 ASP A C 1
ATOM 783 O O . ASP A 1 100 ? 5.483 2.340 7.271 1.00 86.50 100 ASP A O 1
ATOM 787 N N . VAL A 1 101 ? 4.814 3.548 5.486 1.00 87.88 101 VAL A N 1
ATOM 788 C CA . VAL A 1 101 ? 4.687 2.437 4.544 1.00 87.88 101 VAL A CA 1
ATOM 789 C C . VAL A 1 101 ? 5.546 2.723 3.328 1.00 87.88 101 VAL A C 1
ATOM 791 O O . VAL A 1 101 ? 5.447 3.794 2.729 1.00 87.88 101 VAL A O 1
ATOM 794 N N . ASP A 1 102 ? 6.338 1.737 2.927 1.00 87.50 102 ASP A N 1
ATOM 795 C CA . ASP A 1 102 ? 7.097 1.766 1.684 1.00 87.50 102 ASP A CA 1
ATOM 796 C C . ASP A 1 102 ? 6.790 0.530 0.844 1.00 87.50 102 ASP A C 1
ATOM 798 O O . ASP A 1 102 ? 6.934 -0.609 1.294 1.00 87.50 102 ASP A O 1
ATOM 802 N N . LEU A 1 103 ? 6.320 0.771 -0.374 1.00 87.00 103 LEU A N 1
ATOM 803 C CA . LEU A 1 103 ? 5.663 -0.225 -1.200 1.00 87.00 103 LEU A CA 1
ATOM 804 C C . LEU A 1 103 ? 6.292 -0.272 -2.584 1.00 87.00 103 LEU A C 1
ATOM 806 O O . LEU A 1 103 ? 6.319 0.732 -3.286 1.00 87.00 103 LEU A O 1
ATOM 810 N N . THR A 1 104 ? 6.735 -1.444 -3.022 1.00 86.62 104 THR A N 1
ATOM 811 C CA . THR A 1 104 ? 7.217 -1.645 -4.396 1.00 86.62 104 THR A CA 1
ATOM 812 C C . THR A 1 104 ? 6.364 -2.680 -5.116 1.00 86.62 104 THR A C 1
ATOM 814 O O . THR A 1 104 ? 5.917 -3.663 -4.519 1.00 86.62 104 THR A O 1
ATOM 817 N N . MET A 1 105 ? 6.105 -2.441 -6.401 1.00 84.50 105 MET A N 1
ATOM 818 C CA . MET A 1 105 ? 5.287 -3.307 -7.247 1.00 84.50 105 MET A CA 1
ATOM 819 C C . MET A 1 105 ? 6.142 -3.930 -8.337 1.00 84.50 105 MET A C 1
ATOM 821 O O . MET A 1 105 ? 6.849 -3.242 -9.071 1.00 84.50 105 MET A O 1
ATOM 825 N N . VAL A 1 106 ? 6.032 -5.245 -8.479 1.00 77.69 106 VAL A N 1
ATOM 826 C CA . VAL A 1 106 ? 6.779 -6.012 -9.469 1.00 77.69 106 VAL A CA 1
ATOM 827 C C . VAL A 1 106 ? 5.822 -6.888 -10.264 1.00 77.69 106 VAL A C 1
ATOM 829 O O . VAL A 1 106 ? 4.953 -7.567 -9.715 1.00 77.69 106 VAL A O 1
ATOM 832 N N . GLY A 1 107 ? 5.999 -6.885 -11.584 1.00 77.44 107 GLY A N 1
ATOM 833 C CA . GLY A 1 107 ? 5.206 -7.690 -12.507 1.00 77.44 107 GLY A CA 1
ATOM 834 C C . GLY A 1 107 ? 4.369 -6.831 -13.441 1.00 77.44 107 GLY A C 1
ATOM 835 O O . GLY A 1 107 ? 4.858 -6.449 -14.497 1.00 77.44 107 GLY A O 1
ATOM 836 N N . TRP A 1 108 ? 3.115 -6.565 -13.074 1.00 75.81 108 TRP A N 1
ATOM 837 C CA . TRP A 1 108 ? 2.138 -5.908 -13.947 1.00 75.81 108 TRP A CA 1
ATOM 838 C C . TRP A 1 108 ? 1.527 -4.668 -13.314 1.00 75.81 108 TRP A C 1
ATOM 840 O O . TRP A 1 108 ? 1.623 -4.455 -12.107 1.00 75.81 108 TRP A O 1
ATOM 850 N N . ASP A 1 109 ? 0.874 -3.872 -14.157 1.00 84.31 109 ASP A N 1
ATOM 851 C CA . ASP A 1 109 ? 0.098 -2.728 -13.711 1.00 84.31 109 ASP A CA 1
ATOM 852 C C . ASP A 1 109 ? -1.081 -3.177 -12.846 1.00 84.31 109 ASP A C 1
ATOM 854 O O . ASP A 1 109 ? -1.778 -4.132 -13.182 1.00 84.31 109 ASP A O 1
ATOM 858 N N . VAL A 1 110 ? -1.352 -2.428 -11.784 1.00 87.31 110 VAL A N 1
ATOM 859 C CA . VAL A 1 110 ? -2.463 -2.683 -10.863 1.00 87.31 110 VAL A CA 1
ATOM 860 C C . VAL A 1 110 ? -3.210 -1.389 -10.564 1.00 87.31 110 VAL A C 1
ATOM 862 O O . VAL A 1 110 ? -2.688 -0.288 -10.739 1.00 87.31 110 VAL A O 1
ATOM 865 N N . ASN A 1 111 ? -4.452 -1.492 -10.104 1.00 90.94 111 ASN A N 1
ATOM 866 C CA . ASN A 1 111 ? -5.147 -0.376 -9.478 1.00 90.94 111 ASN A CA 1
ATOM 867 C C . ASN A 1 111 ? -4.856 -0.365 -7.976 1.00 90.94 111 ASN A C 1
ATOM 869 O O . ASN A 1 111 ? -5.008 -1.379 -7.303 1.00 90.94 111 ASN A O 1
ATOM 873 N N . TYR A 1 112 ? -4.459 0.791 -7.467 1.00 91.50 112 TYR A N 1
ATOM 874 C CA . TYR A 1 112 ? -3.986 0.985 -6.108 1.00 91.50 112 TYR A CA 1
ATOM 875 C C . TYR A 1 112 ? -4.785 2.077 -5.401 1.00 91.50 112 TYR A C 1
ATOM 877 O O . TYR A 1 112 ? -4.992 3.156 -5.965 1.00 91.50 112 TYR A O 1
ATOM 885 N N . LYS A 1 113 ? -5.205 1.808 -4.164 1.00 94.56 113 LYS A N 1
ATOM 886 C CA . LYS A 1 113 ? -5.995 2.712 -3.321 1.00 94.56 113 LYS A CA 1
ATOM 887 C C . LYS A 1 113 ? -5.509 2.633 -1.872 1.00 94.56 113 LYS A C 1
ATOM 889 O O . LYS A 1 113 ? -5.160 1.555 -1.402 1.00 94.56 113 LYS A O 1
ATOM 894 N N . GLU A 1 114 ? -5.552 3.758 -1.168 1.00 94.25 114 GLU A N 1
ATOM 895 C CA . GLU A 1 114 ? -5.209 3.855 0.255 1.00 94.25 114 GLU A CA 1
ATOM 896 C C . GLU A 1 114 ? -6.346 4.531 1.027 1.00 94.25 114 GLU A C 1
ATOM 898 O O . GLU A 1 114 ? -6.859 5.577 0.605 1.00 94.25 114 GLU A O 1
ATOM 903 N N . GLU A 1 115 ? -6.722 3.957 2.166 1.00 94.75 115 GLU A N 1
ATOM 904 C CA . GLU A 1 115 ? -7.779 4.452 3.048 1.00 94.75 115 GLU A CA 1
ATOM 905 C C . GLU A 1 115 ? -7.377 4.355 4.518 1.00 94.75 115 GLU A C 1
ATOM 907 O O . GLU A 1 115 ? -6.609 3.481 4.910 1.00 94.75 115 GLU A O 1
ATOM 912 N N . ILE A 1 116 ? -7.946 5.227 5.344 1.00 93.56 116 ILE A N 1
ATOM 913 C CA . ILE A 1 116 ? -7.987 5.055 6.796 1.00 93.56 116 ILE A CA 1
ATOM 914 C C . ILE A 1 116 ? -9.424 4.693 7.156 1.00 93.56 116 ILE A C 1
ATOM 916 O O . ILE A 1 116 ? -10.360 5.398 6.771 1.00 93.56 116 ILE A O 1
ATOM 920 N N . VAL A 1 117 ? -9.581 3.587 7.876 1.00 94.94 117 VAL A N 1
ATOM 921 C CA . VAL A 1 117 ? -10.866 3.059 8.335 1.00 94.94 117 VAL A CA 1
ATOM 922 C C . VAL A 1 117 ? -10.879 3.136 9.861 1.00 94.94 117 VAL A C 1
ATOM 924 O O . VAL A 1 117 ? -10.168 2.357 10.506 1.00 94.94 117 VAL A O 1
ATOM 927 N N . PRO A 1 118 ? -11.619 4.091 10.442 1.00 94.62 118 PRO A N 1
ATOM 928 C CA . PRO A 1 118 ? -11.827 4.176 11.882 1.00 94.62 118 PRO A CA 1
ATOM 929 C C . PRO A 1 118 ? -12.490 2.921 12.454 1.00 94.62 118 PRO A C 1
ATOM 931 O O . PRO A 1 118 ? -13.221 2.218 11.759 1.00 94.62 118 PRO A O 1
ATOM 934 N N . THR A 1 119 ? -12.247 2.649 13.734 1.00 93.25 119 THR A N 1
ATOM 935 C CA . THR A 1 119 ? -12.957 1.596 14.476 1.00 93.25 119 THR A CA 1
ATOM 936 C C . THR A 1 119 ? -14.359 2.046 14.890 1.00 93.25 119 THR A C 1
ATOM 938 O O . THR A 1 119 ? -15.246 1.208 15.017 1.00 93.25 119 THR A O 1
ATOM 941 N N . ASP A 1 120 ? -14.562 3.347 15.123 1.00 92.00 120 ASP A N 1
ATOM 942 C CA . ASP A 1 120 ? -15.875 3.899 15.463 1.00 92.00 120 ASP A CA 1
ATOM 943 C C . ASP A 1 120 ? -16.803 3.864 14.237 1.00 92.00 120 ASP A C 1
ATOM 945 O O . ASP A 1 120 ? -16.525 4.501 13.221 1.00 92.00 120 ASP A O 1
ATOM 949 N N . GLU A 1 121 ? -17.918 3.135 14.341 1.00 84.94 121 GLU A N 1
ATOM 950 C CA . GLU A 1 121 ? -18.932 3.014 13.284 1.00 84.94 121 GLU A CA 1
ATOM 951 C C . GLU A 1 121 ? -19.602 4.358 12.943 1.00 84.94 121 GLU A C 1
ATOM 953 O O . GLU A 1 121 ? -20.168 4.506 11.858 1.00 84.94 121 GLU A O 1
ATOM 958 N N . GLY A 1 122 ? -19.540 5.344 13.849 1.00 89.88 122 GLY A N 1
ATOM 959 C CA . GLY A 1 122 ? -20.015 6.708 13.605 1.00 89.88 122 GLY A CA 1
ATOM 960 C C . GLY A 1 122 ? -19.065 7.568 12.763 1.00 89.88 122 GLY A C 1
ATOM 961 O O . GLY A 1 122 ? -19.477 8.624 12.270 1.00 89.88 122 GLY A O 1
ATOM 962 N N . SER A 1 123 ? -17.816 7.132 12.581 1.00 91.31 123 SER A N 1
ATOM 963 C CA . SER A 1 123 ? -16.781 7.866 11.853 1.00 91.31 123 SER A CA 1
ATOM 964 C C . SER A 1 123 ? -16.736 7.480 10.371 1.00 91.31 123 SER A C 1
ATOM 966 O O . SER A 1 123 ? -17.080 6.373 9.958 1.00 91.31 123 SER A O 1
ATOM 968 N N . TYR A 1 124 ? -16.304 8.420 9.530 1.00 92.62 124 TYR A N 1
ATOM 969 C CA . TYR A 1 124 ? -16.203 8.203 8.087 1.00 92.62 124 TYR A CA 1
ATOM 970 C C . TYR A 1 124 ? -14.835 7.650 7.691 1.00 92.62 124 TYR A C 1
ATOM 972 O O . TYR A 1 124 ? -13.800 8.112 8.171 1.00 92.62 124 TYR A O 1
ATOM 980 N N . ASN A 1 125 ? -14.822 6.753 6.702 1.00 93.38 125 ASN A N 1
ATOM 981 C CA . ASN A 1 125 ? -13.584 6.354 6.039 1.00 93.38 125 ASN A CA 1
ATOM 982 C C . ASN A 1 125 ? -12.939 7.555 5.341 1.00 93.38 125 ASN A C 1
ATOM 984 O O . ASN A 1 125 ? -13.594 8.303 4.608 1.00 93.38 125 ASN A O 1
ATOM 988 N N . ILE A 1 126 ? -11.628 7.692 5.508 1.00 93.69 126 ILE A N 1
ATOM 989 C CA . ILE A 1 126 ? -10.845 8.756 4.885 1.00 93.69 126 ILE A CA 1
ATOM 990 C C . ILE A 1 126 ? -10.115 8.165 3.684 1.00 93.69 126 ILE A C 1
ATOM 992 O O . ILE A 1 126 ? -9.257 7.295 3.826 1.00 93.69 126 ILE A O 1
ATOM 996 N N . ILE A 1 127 ? -10.431 8.659 2.487 1.00 93.81 127 ILE A N 1
ATOM 997 C CA . ILE A 1 127 ? -9.711 8.284 1.267 1.00 93.81 127 ILE A CA 1
ATOM 998 C C . ILE A 1 127 ? -8.411 9.085 1.218 1.00 93.81 127 ILE A C 1
ATOM 1000 O O . ILE A 1 127 ? -8.428 10.279 0.927 1.00 93.81 127 ILE A O 1
ATOM 1004 N N . VAL A 1 128 ? -7.286 8.416 1.470 1.00 93.31 128 VAL A N 1
ATOM 1005 C CA . VAL A 1 128 ? -5.949 9.024 1.388 1.00 93.31 128 VAL A CA 1
ATOM 1006 C C . VAL A 1 128 ? -5.508 9.104 -0.068 1.00 93.31 128 VAL A C 1
ATOM 1008 O O . VAL A 1 128 ? -5.051 10.145 -0.540 1.00 93.31 128 VAL A O 1
ATOM 1011 N N . LYS A 1 129 ? -5.724 8.019 -0.817 1.00 92.31 129 LYS A N 1
ATOM 1012 C CA . LYS A 1 129 ? -5.427 7.961 -2.245 1.00 92.31 129 LYS A CA 1
ATOM 1013 C C . LYS A 1 129 ? -6.542 7.252 -2.985 1.00 92.31 129 LYS A C 1
ATOM 1015 O O . LYS A 1 129 ? -6.803 6.067 -2.782 1.00 92.31 129 LYS A O 1
ATOM 1020 N N . LYS A 1 130 ? -7.206 7.995 -3.872 1.00 93.06 130 LYS A N 1
ATOM 1021 C CA . LYS A 1 130 ? -8.228 7.439 -4.762 1.00 93.06 130 LYS A CA 1
ATOM 1022 C C . LYS A 1 130 ? -7.584 6.428 -5.715 1.00 93.06 130 LYS A C 1
ATOM 1024 O O . LYS A 1 130 ? -6.461 6.648 -6.163 1.00 93.06 130 LYS A O 1
ATOM 1029 N N . GLY A 1 131 ? -8.331 5.371 -6.045 1.00 90.19 131 GLY A N 1
ATOM 1030 C CA . GLY A 1 131 ? -7.904 4.299 -6.949 1.00 90.19 131 GLY A CA 1
ATOM 1031 C C . GLY A 1 131 ? -7.199 4.828 -8.199 1.00 90.19 131 GLY A C 1
ATOM 1032 O O . GLY A 1 131 ? -7.834 5.453 -9.051 1.00 90.19 131 GLY A O 1
ATOM 1033 N N . LYS A 1 132 ? -5.891 4.583 -8.297 1.00 91.62 132 LYS A N 1
ATOM 1034 C CA . LYS A 1 132 ? -5.019 5.015 -9.395 1.00 91.62 132 LYS A CA 1
ATOM 1035 C C . LYS A 1 132 ? -4.372 3.783 -10.019 1.00 91.62 132 LYS A C 1
ATOM 1037 O O . LYS A 1 132 ? -3.934 2.889 -9.303 1.00 91.62 132 LYS A O 1
ATOM 1042 N N . LYS A 1 133 ? -4.283 3.744 -11.350 1.00 90.50 133 LYS A N 1
ATOM 1043 C CA . LYS A 1 133 ? -3.454 2.750 -12.037 1.00 90.50 133 LYS A CA 1
ATOM 1044 C C . LYS A 1 133 ? -1.976 3.056 -11.756 1.00 90.50 133 LYS A C 1
ATOM 1046 O O . LYS A 1 133 ? -1.532 4.167 -12.042 1.00 90.50 133 LYS A O 1
ATOM 1051 N N . ILE A 1 134 ? -1.264 2.094 -11.185 1.00 88.62 134 ILE A N 1
ATOM 1052 C CA . ILE A 1 134 ? 0.177 2.131 -10.936 1.00 88.62 134 ILE A CA 1
ATOM 1053 C C . ILE A 1 134 ? 0.824 1.096 -11.841 1.00 88.62 134 ILE A C 1
ATOM 1055 O O . ILE A 1 134 ? 0.316 -0.018 -11.977 1.00 88.62 134 ILE A O 1
ATOM 1059 N N . THR A 1 135 ? 1.924 1.476 -12.474 1.00 85.12 135 THR A N 1
ATOM 1060 C CA . THR A 1 135 ? 2.699 0.580 -13.329 1.00 85.12 135 THR A CA 1
ATOM 1061 C C . THR A 1 135 ? 3.846 -0.045 -12.549 1.00 85.12 135 THR A C 1
ATOM 1063 O O . THR A 1 135 ? 4.452 0.592 -11.694 1.00 85.12 135 THR A O 1
ATOM 1066 N N . TRP A 1 136 ? 4.209 -1.281 -12.881 1.00 76.69 136 TRP A N 1
ATOM 1067 C CA . TRP A 1 136 ? 5.354 -1.974 -12.270 1.00 76.69 136 TRP A CA 1
ATOM 1068 C C . TRP A 1 136 ? 6.713 -1.336 -12.608 1.00 76.69 136 TRP A C 1
ATOM 1070 O O . TRP A 1 136 ? 7.740 -1.796 -12.113 1.00 76.69 136 TRP A O 1
ATOM 1080 N N . GLN A 1 137 ? 6.738 -0.340 -13.502 1.00 80.81 137 GLN A N 1
ATOM 1081 C CA . GLN A 1 137 ? 7.928 0.422 -13.886 1.00 80.81 137 GLN A CA 1
ATOM 1082 C C . GLN A 1 137 ? 8.174 1.619 -12.967 1.00 80.81 137 GLN A C 1
ATOM 1084 O O . GLN A 1 137 ? 9.315 2.076 -12.889 1.00 80.81 137 GLN A O 1
ATOM 1089 N N . GLU A 1 138 ? 7.137 2.092 -12.267 1.00 84.19 138 GLU A N 1
ATOM 1090 C CA . GLU A 1 138 ? 7.273 3.124 -11.242 1.00 84.19 138 GLU A CA 1
ATOM 1091 C C . GLU A 1 138 ? 8.225 2.646 -10.131 1.00 84.19 138 GLU A C 1
ATOM 1093 O O . GLU A 1 138 ? 8.401 1.443 -9.897 1.00 84.19 138 GLU A O 1
ATOM 1098 N N . ASP A 1 139 ? 8.892 3.606 -9.496 1.00 86.94 139 ASP A N 1
ATOM 1099 C CA . ASP A 1 139 ? 9.681 3.362 -8.290 1.00 86.94 139 ASP A CA 1
ATOM 1100 C C . ASP A 1 139 ? 8.744 3.116 -7.095 1.00 86.94 139 ASP A C 1
ATOM 1102 O O . ASP A 1 139 ? 7.518 3.232 -7.200 1.00 86.94 139 ASP A O 1
ATOM 1106 N N . SER A 1 140 ? 9.312 2.775 -5.939 1.00 87.44 140 SER A N 1
ATOM 1107 C CA . SER A 1 140 ? 8.519 2.507 -4.743 1.00 87.44 140 SER A CA 1
ATOM 1108 C C . SER A 1 140 ? 7.683 3.713 -4.291 1.00 87.44 140 SER A C 1
ATOM 1110 O O . SER A 1 140 ? 8.096 4.875 -4.338 1.00 87.44 140 SER A O 1
ATOM 1112 N N . ILE A 1 141 ? 6.473 3.414 -3.829 1.00 88.94 141 ILE A N 1
ATOM 1113 C CA . ILE A 1 141 ? 5.510 4.352 -3.267 1.00 88.94 141 ILE A CA 1
ATOM 1114 C C . ILE A 1 141 ? 5.724 4.383 -1.758 1.00 88.94 141 ILE A C 1
ATOM 1116 O O . ILE A 1 141 ? 5.482 3.387 -1.080 1.00 88.94 141 ILE A O 1
ATOM 1120 N N . ARG A 1 142 ? 6.118 5.544 -1.232 1.00 88.44 142 ARG A N 1
ATOM 1121 C CA . ARG A 1 142 ? 6.208 5.785 0.209 1.00 88.44 142 ARG A CA 1
ATOM 1122 C C . ARG A 1 142 ? 5.100 6.721 0.665 1.00 88.44 142 ARG A C 1
ATOM 1124 O O . ARG A 1 142 ? 4.862 7.743 0.019 1.00 88.44 142 ARG A O 1
ATOM 1131 N N . ASN A 1 143 ? 4.443 6.376 1.767 1.00 89.25 143 ASN A N 1
ATOM 1132 C CA . ASN A 1 143 ? 3.483 7.253 2.422 1.00 89.25 143 ASN A CA 1
ATOM 1133 C C . ASN A 1 143 ? 3.535 7.108 3.947 1.00 89.25 143 ASN A C 1
ATOM 1135 O O . ASN A 1 143 ? 3.859 6.040 4.465 1.00 89.25 143 ASN A O 1
ATOM 1139 N N . SER A 1 144 ? 3.169 8.182 4.640 1.00 87.81 144 SER A N 1
ATOM 1140 C CA . SER A 1 144 ? 3.106 8.260 6.097 1.00 87.81 144 SER A CA 1
ATOM 1141 C C . SER A 1 144 ? 1.684 8.609 6.513 1.00 87.81 144 SER A C 1
ATOM 1143 O O . SER A 1 144 ? 1.154 9.663 6.158 1.00 87.81 144 SER A O 1
ATOM 1145 N N . PHE A 1 145 ? 1.053 7.732 7.283 1.00 87.19 145 PHE A N 1
ATOM 1146 C CA . PHE A 1 145 ? -0.320 7.919 7.740 1.00 87.19 145 PHE A CA 1
ATOM 1147 C C . PHE A 1 145 ? -0.341 8.437 9.172 1.00 87.19 145 PHE A C 1
ATOM 1149 O O . PHE A 1 145 ? 0.460 8.023 10.008 1.00 87.19 145 PHE A O 1
ATOM 1156 N N . ARG A 1 146 ? -1.306 9.307 9.471 1.00 85.69 146 ARG A N 1
ATOM 1157 C CA . ARG A 1 146 ? -1.628 9.725 10.836 1.00 85.69 146 ARG A CA 1
ATOM 1158 C C . ARG A 1 146 ? -3.122 9.575 11.060 1.00 85.69 146 ARG A C 1
ATOM 1160 O O . ARG A 1 146 ? -3.910 10.075 10.258 1.00 85.69 146 ARG A O 1
ATOM 1167 N N . THR A 1 147 ? -3.503 8.921 12.151 1.00 83.44 147 THR A N 1
ATOM 1168 C CA . THR A 1 147 ? -4.905 8.735 12.532 1.00 83.44 147 THR A CA 1
ATOM 1169 C C . THR A 1 147 ? -5.219 9.571 13.772 1.00 83.44 147 THR A C 1
ATOM 1171 O O . THR A 1 147 ? -4.432 9.652 14.716 1.00 83.44 147 THR A O 1
ATOM 1174 N N . ASN A 1 148 ? -6.373 10.238 13.762 1.00 86.81 148 ASN A N 1
ATOM 1175 C CA . ASN A 1 148 ? -6.849 11.024 14.909 1.00 86.81 148 ASN A CA 1
ATOM 1176 C C . ASN A 1 148 ? -7.722 10.191 15.862 1.00 86.81 148 ASN A C 1
ATOM 1178 O O . ASN A 1 148 ? -8.134 10.683 16.906 1.00 86.81 148 ASN A O 1
ATOM 1182 N N . GLU A 1 149 ? -7.999 8.944 15.495 1.00 90.00 149 GLU A N 1
ATOM 1183 C CA . GLU A 1 149 ? -8.809 7.977 16.226 1.00 90.00 149 GLU A CA 1
ATOM 1184 C C . GLU A 1 149 ? -8.246 6.565 15.996 1.00 90.00 149 GLU A C 1
ATOM 1186 O O . GLU A 1 149 ? -7.398 6.361 15.116 1.00 90.00 149 GLU A O 1
ATOM 1191 N N . ALA A 1 150 ? -8.687 5.604 16.808 1.00 91.50 150 ALA A N 1
ATOM 1192 C CA . ALA A 1 150 ? -8.327 4.202 16.632 1.00 91.50 150 ALA A CA 1
ATOM 1193 C C . ALA A 1 150 ? -8.959 3.645 15.347 1.00 91.50 150 ALA A C 1
ATOM 1195 O O . ALA A 1 150 ? -10.098 3.975 15.017 1.00 91.50 150 ALA A O 1
ATOM 1196 N N . GLY A 1 151 ? -8.239 2.788 14.630 1.00 92.62 151 GLY A N 1
ATOM 1197 C CA . GLY A 1 151 ? -8.681 2.235 13.356 1.00 92.62 151 GLY A CA 1
ATOM 1198 C C . GLY A 1 151 ? -7.621 1.373 12.690 1.00 92.62 151 GLY A C 1
ATOM 1199 O O . GLY A 1 151 ? -6.840 0.675 13.343 1.00 92.62 151 GLY A O 1
ATOM 1200 N N . LYS A 1 152 ? -7.584 1.439 11.362 1.00 92.75 152 LYS A N 1
ATOM 1201 C CA . LYS A 1 152 ? -6.577 0.791 10.521 1.00 92.75 152 LYS A CA 1
ATOM 1202 C C . LYS A 1 152 ? -6.310 1.590 9.251 1.00 92.75 152 LYS A C 1
ATOM 1204 O O . LYS A 1 152 ? -7.193 2.276 8.737 1.00 92.75 152 LYS A O 1
ATOM 1209 N N . VAL A 1 153 ? -5.102 1.454 8.720 1.00 92.25 153 VAL A N 1
ATOM 1210 C CA . VAL A 1 153 ? -4.795 1.836 7.338 1.00 92.25 153 VAL A CA 1
ATOM 1211 C C . VAL A 1 153 ? -5.100 0.635 6.450 1.00 92.25 153 VAL A C 1
ATOM 1213 O O . VAL A 1 153 ? -4.661 -0.476 6.741 1.00 92.25 153 VAL A O 1
ATOM 1216 N N . VAL A 1 154 ? -5.857 0.850 5.378 1.00 93.31 154 VAL A N 1
ATOM 1217 C CA . VAL A 1 154 ? -6.212 -0.173 4.394 1.00 93.31 154 VAL A CA 1
ATOM 1218 C C . VAL A 1 154 ? -5.602 0.195 3.051 1.00 93.31 154 VAL A C 1
ATOM 1220 O O . VAL A 1 154 ? -5.924 1.226 2.460 1.00 93.31 154 VAL A O 1
ATOM 1223 N N . ILE A 1 155 ? -4.736 -0.675 2.547 1.00 92.75 155 ILE A N 1
ATOM 1224 C CA . ILE A 1 155 ? -4.141 -0.565 1.218 1.00 92.75 155 ILE A CA 1
ATOM 1225 C C . ILE A 1 155 ? -4.797 -1.617 0.336 1.00 92.75 155 ILE A C 1
ATOM 1227 O O . ILE A 1 155 ? -4.693 -2.807 0.612 1.00 92.75 155 ILE A O 1
ATOM 1231 N N . THR A 1 156 ? -5.478 -1.187 -0.721 1.00 92.44 156 THR A N 1
ATOM 1232 C CA . THR A 1 156 ? -6.182 -2.077 -1.652 1.00 92.44 156 THR A CA 1
ATOM 1233 C C . THR A 1 156 ? -5.463 -2.112 -2.988 1.00 92.44 156 THR A C 1
ATOM 1235 O O . THR A 1 156 ? -5.212 -1.065 -3.592 1.00 92.44 156 THR A O 1
ATOM 1238 N N . ILE A 1 157 ? -5.181 -3.318 -3.475 1.00 90.44 157 ILE A N 1
ATOM 1239 C CA . ILE A 1 157 ? -4.535 -3.556 -4.764 1.00 90.44 157 ILE A CA 1
ATOM 1240 C C . ILE A 1 157 ? -5.394 -4.499 -5.580 1.00 90.44 157 ILE A C 1
ATOM 1242 O O . ILE A 1 157 ? -5.696 -5.610 -5.158 1.00 90.44 157 ILE A O 1
ATOM 1246 N N . LYS A 1 158 ? -5.771 -4.055 -6.773 1.00 87.69 158 LYS A N 1
ATOM 1247 C CA . LYS A 1 158 ? -6.555 -4.832 -7.723 1.00 87.69 158 LYS A CA 1
ATOM 1248 C C . LYS A 1 158 ? -5.761 -5.043 -9.000 1.00 87.69 158 LYS A C 1
ATOM 1250 O O . LYS A 1 158 ? -5.350 -4.069 -9.627 1.00 87.69 158 LYS A O 1
ATOM 1255 N N . ASN A 1 159 ? -5.597 -6.303 -9.374 1.00 80.81 159 ASN A N 1
ATOM 1256 C CA . ASN A 1 159 ? -4.991 -6.726 -10.633 1.00 80.81 159 ASN A CA 1
ATOM 1257 C C . ASN A 1 159 ? -6.069 -6.922 -11.703 1.00 80.81 159 ASN A C 1
ATOM 1259 O O . ASN A 1 159 ? -6.923 -7.819 -11.515 1.00 80.81 159 ASN A O 1
#

pLDDT: mean 76.38, std 16.7, range [34.38, 94.94]

Radius of gyration: 16.08 Å; chains: 1; bounding box: 41×31×44 Å

InterPro domains:
  IPR044834 Patellin [PTHR45932] (50-159)
  IPR056794 Patellin-1-6, C-terminal GOLD domain [PF25099] (80-159)

Secondary structure (DSSP, 8-state):
-----------TT-EEEEEEE---SSSPPPPHHHHHHHHHHHHHHHHS-GGGSBGGGTS-B-TT-SS--TTSPPEEEEEPTT-EEEEEEEE-S-SS--EEEEEEEESS-EEEEEEEEESSTTSPPEEEEEEEEE-TTS--EEEEE--SSSEEEEEEEE-

Foldseek 3Di:
DDDDPDDDPADLAEEEEEEEEDEPDDDDDDDPVVVVLLVQLVVCVVVAFLQPDDQQSQGQDDPPDPRDHSVRGYYYDYAYAQDKDKDKAWDQAADDRKHKYKYGYGDFKKWKWKWWAAPDPPDDIGTPDDTDTDGNSDGIDIDIDHGRHGTIMMMMIGD

Organism: NCBI:txid158383

Sequence (159 aa):
MEQQIQKLDFKPRGISTLFQNKDLKNTPGPSRKDLQLATRRAVGILYNGVEEIPVHHGGLRRENDPDFSTKDAASEITVKAGVTETIEIPAPEAGWKYIDVDLTMVGWDVNYKEEIVPTDEGSYNIIVKKGKKITWQEDSIRNSFRTNEAGKVVITIKN